Protein AF-A0A5N7ZDT2-F1 (afdb_monomer_lite)

Radius of gyration: 26.29 Å; chains: 1; bounding box: 53×42×79 Å

pLDDT: mean 81.63, std 13.2, range [39.03, 96.0]

Foldseek 3Di:
DDDDPDPDPPPPPDDPVVVVVVVVVVVVVCVVVVVPPPPFPAAADEPVVVVVCVVVVQWPDWDDDPQKIFTFGDPVNCVDPVNVVGDQADPVRHGDPGRNHMYD

Secondary structure (DSSP, 8-state):
---------------HHHHHHHHHHHHHHHHHHHTTT--S--EE--HHHHHHHHHTT-EEEEEEETTEEEEEE-TTGGGSGGGTTS-SB-TTSSB--S-SEEE-

Sequence (104 aa):
MSKDKKPNPSKIRISPWVIYGAVLLILIAIQLVSSGTNFQEVKPTSLSRFYQYLDSGQVEKVVFNKSTAQVYLNKEALNSKTHEKIEKKNLLGKDNTGPHYTLD

Structure (mmCIF, N/CA/C/O backbone):
data_AF-A0A5N7ZDT2-F1
#
_entry.id   AF-A0A5N7ZDT2-F1
#
loop_
_atom_site.group_PDB
_atom_site.id
_atom_site.type_symbol
_atom_site.label_atom_id
_atom_site.label_alt_id
_atom_site.label_comp_id
_atom_site.label_asym_id
_atom_site.label_entity_id
_atom_site.label_seq_id
_atom_site.pdbx_PDB_ins_code
_atom_site.Cartn_x
_atom_site.Cartn_y
_atom_site.Cartn_z
_atom_site.occupancy
_atom_site.B_iso_or_equiv
_atom_site.auth_seq_id
_atom_site.auth_comp_id
_atom_site.auth_asym_id
_atom_site.auth_atom_id
_atom_site.pdbx_PDB_model_num
ATOM 1 N N . MET A 1 1 ? 36.716 28.464 -63.494 1.00 39.03 1 MET A N 1
ATOM 2 C CA . MET A 1 1 ? 36.751 26.996 -63.323 1.00 39.03 1 MET A CA 1
ATOM 3 C C . MET A 1 1 ? 36.167 26.642 -61.969 1.00 39.03 1 MET A C 1
ATOM 5 O O . MET A 1 1 ? 36.518 27.269 -60.981 1.00 39.03 1 MET A O 1
ATOM 9 N N . SER A 1 2 ? 35.237 25.694 -61.975 1.00 57.50 2 SER A N 1
ATOM 10 C CA . SER A 1 2 ? 34.358 25.295 -60.875 1.00 57.50 2 SER A CA 1
ATOM 11 C C . SER A 1 2 ? 35.060 24.448 -59.813 1.00 57.50 2 SER A C 1
ATOM 13 O O . SER A 1 2 ? 35.894 23.613 -60.166 1.00 57.50 2 SER A O 1
ATOM 15 N N . LYS A 1 3 ? 34.635 24.584 -58.547 1.00 49.44 3 LYS A N 1
ATOM 16 C CA . LYS A 1 3 ? 34.459 23.474 -57.585 1.00 49.44 3 LYS A CA 1
ATOM 17 C C . LYS A 1 3 ? 33.824 23.982 -56.281 1.00 49.44 3 LYS A C 1
ATOM 19 O O . LYS A 1 3 ? 34.483 24.108 -55.254 1.00 49.44 3 LYS A O 1
ATOM 24 N N . ASP A 1 4 ? 32.515 24.213 -56.329 1.00 59.34 4 ASP A N 1
ATOM 25 C CA . ASP A 1 4 ? 31.656 24.234 -55.144 1.00 59.34 4 ASP A CA 1
ATOM 26 C C . ASP A 1 4 ? 31.672 22.850 -54.481 1.00 59.34 4 ASP A C 1
ATOM 28 O O . ASP A 1 4 ? 31.031 21.902 -54.943 1.00 59.34 4 ASP A O 1
ATOM 32 N N . LYS A 1 5 ? 32.428 22.700 -53.392 1.00 56.97 5 LYS A N 1
ATOM 33 C CA . LYS A 1 5 ? 32.313 21.533 -52.511 1.00 56.97 5 LYS A CA 1
ATOM 34 C C . LYS A 1 5 ? 31.128 21.756 -51.574 1.00 56.97 5 LYS A C 1
ATOM 36 O O . LYS A 1 5 ? 31.288 22.312 -50.492 1.00 56.97 5 LYS A O 1
ATOM 41 N N . LYS A 1 6 ? 29.936 21.304 -51.974 1.00 61.00 6 LYS A N 1
ATOM 42 C CA . LYS A 1 6 ? 28.821 21.132 -51.029 1.00 61.00 6 LYS A CA 1
ATOM 43 C C . LYS A 1 6 ? 29.259 20.166 -49.915 1.00 61.00 6 LYS A C 1
ATOM 45 O O . LYS A 1 6 ? 29.773 19.092 -50.243 1.00 61.00 6 LYS A O 1
ATOM 50 N N . PRO A 1 7 ? 29.070 20.498 -48.625 1.00 58.81 7 PRO A N 1
ATOM 51 C CA . PRO A 1 7 ? 29.325 19.553 -47.550 1.00 58.81 7 PRO A CA 1
ATOM 52 C C . PRO A 1 7 ? 28.322 18.402 -47.677 1.00 58.81 7 PRO A C 1
ATOM 54 O O . PRO A 1 7 ? 27.112 18.589 -47.584 1.00 58.81 7 PRO A O 1
ATOM 57 N N . ASN A 1 8 ? 28.838 17.210 -47.963 1.00 63.31 8 ASN A N 1
ATOM 58 C CA . ASN A 1 8 ? 28.072 15.971 -47.951 1.00 63.31 8 ASN A CA 1
ATOM 59 C C . ASN A 1 8 ? 27.536 15.756 -46.521 1.00 63.31 8 ASN A C 1
ATOM 61 O O . ASN A 1 8 ? 28.357 15.787 -45.598 1.00 63.31 8 ASN A O 1
ATOM 65 N N . PRO A 1 9 ? 26.221 15.562 -46.293 1.00 62.47 9 PRO A N 1
ATOM 66 C CA . PRO A 1 9 ? 25.720 15.282 -44.953 1.00 62.47 9 PRO A CA 1
ATOM 67 C C . PRO A 1 9 ? 26.414 14.024 -44.430 1.00 62.47 9 PRO A C 1
ATOM 69 O O . PRO A 1 9 ? 26.405 12.970 -45.072 1.00 62.47 9 PRO A O 1
ATOM 72 N N . SER A 1 10 ? 27.090 14.158 -43.291 1.00 64.25 10 SER A N 1
ATOM 73 C CA . SER A 1 10 ? 27.839 13.081 -42.660 1.00 64.25 10 SER A CA 1
ATOM 74 C C . SER A 1 10 ? 26.899 11.906 -42.409 1.00 64.25 10 SER A C 1
ATOM 76 O O . SER A 1 10 ? 26.002 11.954 -41.572 1.00 64.25 10 SER A O 1
ATOM 78 N N . LYS A 1 11 ? 27.085 10.828 -43.176 1.00 66.62 11 LYS A N 1
ATOM 79 C CA . LYS A 1 11 ? 26.351 9.580 -42.987 1.00 66.62 11 LYS A CA 1
ATOM 80 C C . LYS A 1 11 ? 26.682 9.064 -41.589 1.00 66.62 11 LYS A C 1
ATOM 82 O O . LYS A 1 11 ? 27.786 8.569 -41.368 1.00 66.62 11 LYS A O 1
ATOM 87 N N . ILE A 1 12 ? 25.759 9.224 -40.645 1.00 71.88 12 ILE A N 1
ATOM 88 C CA . ILE A 1 12 ? 25.946 8.775 -39.265 1.00 71.88 12 ILE A CA 1
ATOM 89 C C . ILE A 1 12 ? 26.106 7.253 -39.304 1.00 71.88 12 ILE A C 1
ATOM 91 O O . ILE A 1 12 ? 25.184 6.519 -39.660 1.00 71.88 12 ILE A O 1
ATOM 95 N N . ARG A 1 13 ? 27.314 6.771 -39.003 1.00 72.00 13 ARG A N 1
ATOM 96 C CA . ARG A 1 13 ? 27.633 5.340 -38.959 1.00 72.00 13 ARG A CA 1
ATOM 97 C C . ARG A 1 13 ? 27.284 4.829 -37.567 1.00 72.00 13 ARG A C 1
ATOM 99 O O . ARG A 1 13 ? 28.124 4.836 -36.674 1.00 72.00 13 ARG A O 1
ATOM 106 N N . ILE A 1 14 ? 26.030 4.438 -37.373 1.00 75.44 14 ILE A N 1
ATOM 107 C CA . ILE A 1 14 ? 25.583 3.847 -36.112 1.00 75.44 14 ILE A CA 1
ATOM 108 C C . ILE A 1 14 ? 26.051 2.386 -36.093 1.00 75.44 14 ILE A C 1
ATOM 110 O O . ILE A 1 14 ? 25.734 1.616 -36.998 1.00 75.44 14 ILE A O 1
ATOM 114 N N . SER A 1 15 ? 26.853 2.018 -35.093 1.00 81.44 15 SER A N 1
ATOM 115 C CA . SER A 1 15 ? 27.292 0.633 -34.896 1.00 81.44 15 SER A CA 1
ATOM 116 C C . SER A 1 15 ? 26.087 -0.263 -34.576 1.00 81.44 15 SER A C 1
ATOM 118 O O . SER A 1 15 ? 25.239 0.160 -33.785 1.00 81.44 15 SER A O 1
ATOM 120 N N . PRO A 1 16 ? 26.020 -1.510 -35.090 1.00 83.88 16 PRO A N 1
ATOM 121 C CA . PRO A 1 16 ? 24.988 -2.475 -34.704 1.00 83.88 16 PRO A CA 1
ATOM 122 C C . PRO A 1 16 ? 24.855 -2.647 -33.182 1.00 83.88 16 PRO A C 1
ATOM 124 O O . PRO A 1 16 ? 23.755 -2.875 -32.692 1.00 83.88 16 PRO A O 1
ATOM 127 N N . TRP A 1 17 ? 25.941 -2.441 -32.425 1.00 90.75 17 TRP A N 1
ATOM 128 C CA . TRP A 1 17 ? 25.976 -2.471 -30.954 1.00 90.75 17 TRP A CA 1
ATOM 129 C C . TRP A 1 17 ? 25.029 -1.468 -30.276 1.00 90.75 17 TRP A C 1
ATOM 131 O O . TRP A 1 17 ? 24.493 -1.755 -29.207 1.00 90.75 17 TRP A O 1
ATOM 141 N N . VAL A 1 18 ? 24.758 -0.321 -30.908 1.00 90.75 18 VAL A N 1
ATOM 142 C CA . VAL A 1 18 ? 23.846 0.704 -30.369 1.00 90.75 18 VAL A CA 1
ATOM 143 C C . VAL A 1 18 ? 22.407 0.195 -30.321 1.00 90.75 18 VAL A C 1
ATOM 145 O O . VAL A 1 18 ? 21.674 0.521 -29.393 1.00 90.75 18 VAL A O 1
ATOM 148 N N . ILE A 1 19 ? 22.011 -0.647 -31.280 1.00 91.00 19 ILE A N 1
ATOM 149 C CA . ILE A 1 19 ? 20.665 -1.229 -31.323 1.00 91.00 19 ILE A CA 1
ATOM 150 C C . ILE A 1 19 ? 20.465 -2.158 -30.123 1.00 91.00 19 ILE A C 1
ATOM 152 O O . ILE A 1 19 ? 19.439 -2.070 -29.458 1.00 91.00 19 ILE A O 1
ATOM 156 N N . TYR A 1 20 ? 21.462 -2.978 -29.779 1.00 92.38 20 TYR A N 1
ATOM 157 C CA . TYR A 1 20 ? 21.391 -3.835 -28.591 1.00 92.38 20 TYR A CA 1
ATOM 158 C C . TYR A 1 20 ? 21.294 -3.015 -27.297 1.00 92.38 20 TYR A C 1
ATOM 160 O O . TYR A 1 20 ? 20.496 -3.346 -26.424 1.00 92.38 20 TYR A O 1
ATOM 168 N N . GLY A 1 21 ? 22.042 -1.909 -27.195 1.00 94.94 21 GLY A N 1
ATOM 169 C CA . GLY A 1 21 ? 21.941 -0.983 -26.062 1.00 94.94 21 GLY A CA 1
ATOM 170 C C . GLY A 1 21 ? 20.567 -0.311 -25.961 1.00 94.94 21 GLY A C 1
ATOM 171 O O . GLY A 1 21 ? 20.004 -0.219 -24.872 1.00 94.94 21 GLY A O 1
ATOM 172 N N . ALA A 1 22 ? 19.993 0.099 -27.094 1.00 94.62 22 ALA A N 1
ATOM 173 C CA . ALA A 1 22 ? 18.651 0.671 -27.150 1.00 94.62 22 ALA A CA 1
ATOM 174 C C . ALA A 1 22 ? 17.579 -0.349 -26.737 1.00 94.62 22 ALA A C 1
ATOM 176 O O . ALA A 1 22 ? 16.702 -0.022 -25.942 1.00 94.62 22 ALA A O 1
ATOM 177 N N . VAL A 1 23 ? 17.676 -1.595 -27.212 1.00 95.94 23 VAL A N 1
ATOM 178 C CA . VAL A 1 23 ? 16.764 -2.681 -26.819 1.00 95.94 23 VAL A CA 1
ATOM 179 C C . VAL A 1 23 ? 16.867 -2.959 -25.318 1.00 95.94 23 VAL A C 1
ATOM 181 O O . VAL A 1 23 ? 15.841 -3.047 -24.651 1.00 95.94 23 VAL A O 1
ATOM 184 N N . LEU A 1 24 ? 18.079 -3.024 -24.758 1.00 95.88 24 LEU A N 1
ATOM 185 C CA . LEU A 1 24 ? 18.275 -3.220 -23.320 1.00 95.88 24 LEU A CA 1
ATOM 186 C C . LEU A 1 24 ? 17.670 -2.073 -22.494 1.00 95.88 24 LEU A C 1
ATOM 188 O O . LEU A 1 24 ? 16.982 -2.329 -21.508 1.00 95.88 24 LEU A O 1
ATOM 192 N N . LEU A 1 25 ? 17.871 -0.819 -22.912 1.00 96.00 25 LEU A N 1
ATOM 193 C CA . LEU A 1 25 ? 17.263 0.340 -22.253 1.00 96.00 25 LEU A CA 1
ATOM 194 C C . LEU A 1 25 ? 15.737 0.312 -22.317 1.00 96.00 25 LEU A C 1
ATOM 196 O O . LEU A 1 25 ? 15.094 0.641 -21.326 1.00 96.00 25 LEU A O 1
ATOM 200 N N . ILE A 1 26 ? 15.155 -0.107 -23.442 1.00 95.75 26 ILE A N 1
ATOM 201 C CA . ILE A 1 26 ? 13.703 -0.267 -23.571 1.00 95.75 26 ILE A CA 1
ATOM 202 C C . ILE A 1 26 ? 13.202 -1.341 -22.604 1.00 95.75 26 ILE A C 1
ATOM 204 O O . ILE A 1 26 ? 12.211 -1.113 -21.922 1.00 95.75 26 ILE A O 1
ATOM 208 N N . LEU A 1 27 ? 13.890 -2.478 -22.482 1.00 94.81 27 LEU A N 1
ATOM 209 C CA . LEU A 1 27 ? 13.509 -3.530 -21.535 1.00 94.81 27 LEU A CA 1
ATOM 210 C C . LEU A 1 27 ? 13.603 -3.062 -20.078 1.00 94.81 27 LEU A C 1
ATOM 212 O O . LEU A 1 27 ? 12.715 -3.368 -19.288 1.00 94.81 27 LEU A O 1
ATOM 216 N N . ILE A 1 28 ? 14.628 -2.282 -19.725 1.00 92.56 28 ILE A N 1
ATOM 217 C CA . ILE A 1 28 ? 14.765 -1.680 -18.389 1.00 92.56 28 ILE A CA 1
ATOM 218 C C . ILE A 1 28 ? 13.668 -0.637 -18.148 1.00 92.56 28 ILE A C 1
ATOM 220 O O . ILE A 1 28 ? 13.071 -0.615 -17.076 1.00 92.56 28 ILE A O 1
ATOM 224 N N . ALA A 1 29 ? 13.369 0.205 -19.139 1.00 90.12 29 ALA A N 1
ATOM 225 C CA . ALA A 1 29 ? 12.301 1.195 -19.051 1.00 90.12 29 ALA A CA 1
ATOM 226 C C . ALA A 1 29 ? 10.932 0.524 -18.900 1.00 90.12 29 ALA A C 1
ATOM 228 O O . ALA A 1 29 ? 10.146 0.938 -18.052 1.00 90.12 29 ALA A O 1
ATOM 229 N N . ILE A 1 30 ? 10.672 -0.546 -19.659 1.00 87.50 30 ILE A N 1
ATOM 230 C CA . ILE A 1 30 ? 9.476 -1.369 -19.495 1.00 87.50 30 ILE A CA 1
ATOM 231 C C . ILE A 1 30 ? 9.472 -1.950 -18.090 1.00 87.50 30 ILE A C 1
ATOM 233 O O . ILE A 1 30 ? 8.509 -1.691 -17.400 1.00 87.50 30 ILE A O 1
ATOM 237 N N . GLN A 1 31 ? 10.537 -2.608 -17.620 1.00 82.56 31 GLN A N 1
ATOM 238 C CA . GLN A 1 31 ? 10.612 -3.148 -16.254 1.00 82.56 31 GLN A CA 1
ATOM 239 C C . GLN A 1 31 ? 10.331 -2.091 -15.176 1.00 82.56 31 GLN A C 1
ATOM 241 O O . GLN A 1 31 ? 9.604 -2.373 -14.226 1.00 82.56 31 GLN A O 1
ATOM 246 N N . LEU A 1 32 ? 10.855 -0.871 -15.314 1.00 80.38 32 LEU A N 1
ATOM 247 C CA . LEU A 1 32 ? 10.608 0.232 -14.379 1.00 80.38 32 LEU A CA 1
ATOM 248 C C . LEU A 1 32 ? 9.147 0.701 -14.409 1.00 80.38 32 LEU A C 1
ATOM 250 O O . LEU A 1 32 ? 8.567 0.963 -13.358 1.00 80.38 32 LEU A O 1
ATOM 254 N N . VAL A 1 33 ? 8.537 0.779 -15.594 1.00 78.44 33 VAL A N 1
ATOM 255 C CA . VAL A 1 33 ? 7.138 1.204 -15.768 1.00 78.44 33 VAL A CA 1
ATOM 256 C C . VAL A 1 33 ? 6.151 0.077 -15.417 1.00 78.44 33 VAL A C 1
ATOM 258 O O . VAL A 1 33 ? 5.116 0.330 -14.805 1.00 78.44 33 VAL A O 1
ATOM 261 N N . SER A 1 34 ? 6.466 -1.174 -15.755 1.00 67.44 34 SER A N 1
ATOM 262 C CA . SER A 1 34 ? 5.635 -2.369 -15.563 1.00 67.44 34 SER A CA 1
ATOM 263 C C . SER A 1 34 ? 5.725 -2.947 -14.155 1.00 67.44 34 SER A C 1
ATOM 265 O O . SER A 1 34 ? 4.798 -3.628 -13.731 1.00 67.44 34 SER A O 1
ATOM 267 N N . SER A 1 35 ? 6.769 -2.618 -13.386 1.00 61.88 35 SER A N 1
ATOM 268 C CA . SER A 1 35 ? 6.779 -2.835 -11.928 1.00 61.88 35 SER A CA 1
ATOM 269 C C . SER A 1 35 ? 5.742 -1.964 -11.196 1.00 61.88 35 SER A C 1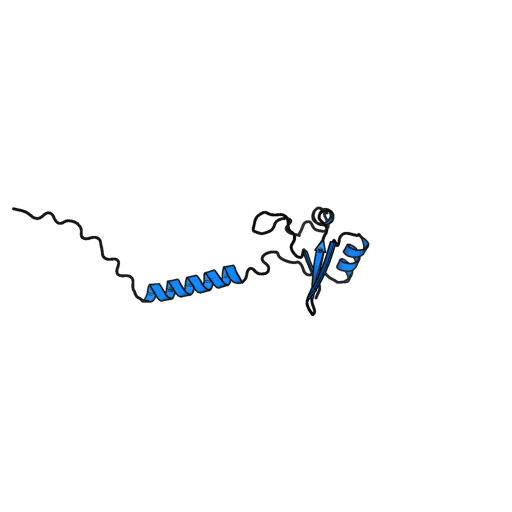
ATOM 271 O O . SER A 1 35 ? 5.567 -2.080 -9.986 1.00 61.88 35 SER A O 1
ATOM 273 N N . GLY A 1 36 ? 5.025 -1.098 -11.920 1.00 53.47 36 GLY A N 1
ATOM 274 C CA . GLY A 1 36 ? 4.050 -0.150 -11.401 1.00 53.47 36 GLY A CA 1
ATOM 275 C C . GLY A 1 36 ? 2.710 -0.699 -10.936 1.00 53.47 36 GLY A C 1
ATOM 276 O O . GLY A 1 36 ? 1.728 0.040 -10.967 1.00 53.47 36 GLY A O 1
ATOM 277 N N . THR A 1 37 ? 2.630 -1.937 -10.451 1.00 50.25 37 THR A N 1
ATOM 278 C CA . THR A 1 37 ? 1.382 -2.413 -9.839 1.00 50.25 37 THR A CA 1
ATOM 279 C C . THR A 1 37 ? 1.134 -1.879 -8.429 1.00 50.25 37 THR A C 1
ATOM 281 O O . THR A 1 37 ? 0.013 -2.029 -7.976 1.00 50.25 37 THR A O 1
ATOM 284 N N . ASN A 1 38 ? 2.080 -1.206 -7.750 1.00 52.75 38 ASN A N 1
ATOM 285 C CA . ASN A 1 38 ? 1.845 -0.630 -6.408 1.00 52.75 38 ASN A CA 1
ATOM 286 C C . ASN A 1 38 ? 2.672 0.643 -6.117 1.00 52.75 38 ASN A C 1
ATOM 288 O O . ASN A 1 38 ? 3.280 0.765 -5.059 1.00 52.75 38 ASN A O 1
ATOM 292 N N . PHE A 1 39 ? 2.731 1.618 -7.031 1.00 51.03 39 PHE A N 1
ATOM 293 C CA . PHE A 1 39 ? 3.346 2.918 -6.694 1.00 51.03 39 PHE A CA 1
ATOM 294 C C . PHE A 1 39 ? 2.533 3.734 -5.677 1.00 51.03 39 PHE A C 1
ATOM 296 O O . PHE A 1 39 ? 2.999 4.762 -5.192 1.00 51.03 39 PHE A O 1
ATOM 303 N N . GLN A 1 40 ? 1.328 3.283 -5.334 1.00 54.44 40 GLN A N 1
ATOM 304 C CA . GLN A 1 40 ? 0.790 3.579 -4.020 1.00 54.44 40 GLN A CA 1
ATOM 305 C C . GLN A 1 40 ? 1.386 2.602 -3.038 1.00 54.44 40 GLN A C 1
ATOM 307 O O . GLN A 1 40 ? 1.131 1.406 -3.120 1.00 54.44 40 GLN A O 1
ATOM 312 N N . GLU A 1 41 ? 2.183 3.139 -2.127 1.00 59.25 41 GLU A N 1
ATOM 313 C CA . GLU A 1 41 ? 2.696 2.429 -0.971 1.00 59.25 41 GLU A CA 1
ATOM 314 C C . GLU A 1 41 ? 1.497 1.995 -0.107 1.00 59.25 41 GLU A C 1
ATOM 316 O O . GLU A 1 41 ? 1.077 2.700 0.811 1.00 59.25 41 GLU A O 1
ATOM 321 N N . VAL A 1 42 ? 0.869 0.869 -0.465 1.00 70.31 42 VAL A N 1
ATOM 322 C CA . VAL A 1 42 ? -0.226 0.280 0.305 1.00 70.31 42 VAL A CA 1
ATOM 323 C C . VAL A 1 42 ? 0.386 -0.188 1.610 1.00 70.31 42 VAL A C 1
ATOM 325 O O . VAL A 1 42 ? 1.252 -1.066 1.627 1.00 70.31 42 VAL A O 1
ATOM 328 N N . LYS A 1 43 ? -0.001 0.452 2.712 1.00 77.44 43 LYS A N 1
ATOM 329 C CA . LYS A 1 43 ? 0.690 0.226 3.978 1.00 77.44 43 LYS A CA 1
ATOM 330 C C . LYS A 1 43 ? 0.226 -1.095 4.580 1.00 77.44 43 LYS A C 1
ATOM 332 O O . LYS A 1 43 ? -0.980 -1.315 4.679 1.00 77.44 43 LYS A O 1
ATOM 337 N N . PRO A 1 44 ? 1.133 -1.973 5.027 1.00 84.19 44 PRO A N 1
ATOM 338 C CA . PRO A 1 44 ? 0.715 -3.098 5.840 1.00 84.19 44 PRO A CA 1
ATOM 339 C C . PRO A 1 44 ? 0.127 -2.560 7.149 1.00 84.19 44 PRO A C 1
ATOM 341 O O . PRO A 1 44 ? 0.669 -1.635 7.762 1.00 84.19 44 PRO A O 1
ATOM 344 N N . THR A 1 45 ? -1.002 -3.115 7.572 1.00 87.31 45 THR A N 1
ATOM 345 C CA . THR A 1 45 ? -1.603 -2.840 8.879 1.00 87.31 45 THR A CA 1
ATOM 346 C C . THR A 1 45 ? -1.686 -4.125 9.691 1.00 87.31 45 THR A C 1
ATOM 348 O O . THR A 1 45 ? -1.603 -5.222 9.148 1.00 87.31 45 THR A O 1
ATOM 351 N N . SER A 1 46 ? -1.822 -4.004 11.011 1.00 90.06 46 SER A N 1
ATOM 352 C CA . SER A 1 46 ? -2.048 -5.163 11.873 1.00 90.06 46 SER A CA 1
ATOM 353 C C . SER A 1 46 ? -3.538 -5.423 12.046 1.00 90.06 46 SER A C 1
ATOM 355 O O . SER A 1 46 ? -4.357 -4.501 11.984 1.00 90.06 46 SER A O 1
ATOM 357 N N . LEU A 1 47 ? -3.889 -6.671 12.355 1.00 89.69 47 LEU A N 1
ATOM 358 C CA . LEU A 1 47 ? -5.274 -7.064 12.596 1.00 89.69 47 LEU A CA 1
ATOM 359 C C . LEU A 1 47 ? -5.932 -6.219 13.706 1.00 89.69 47 LEU A C 1
ATOM 361 O O . LEU A 1 47 ? -7.064 -5.769 13.558 1.00 89.69 47 LEU A O 1
ATOM 365 N N . SER A 1 48 ? -5.202 -5.908 14.784 1.00 91.38 48 SER A N 1
ATOM 366 C CA . SER A 1 48 ? -5.705 -5.056 15.872 1.00 91.38 48 SER A CA 1
ATOM 367 C C . SER A 1 48 ? -6.007 -3.624 15.422 1.00 91.38 48 SER A C 1
ATOM 369 O O . SER A 1 48 ? -7.006 -3.045 15.841 1.00 91.38 48 SER A O 1
ATOM 371 N N . ARG A 1 49 ? -5.154 -3.035 14.573 1.00 90.44 49 ARG A N 1
ATOM 372 C CA . ARG A 1 49 ? -5.381 -1.687 14.026 1.00 90.44 49 ARG A CA 1
ATOM 373 C C . ARG A 1 49 ? -6.534 -1.684 13.038 1.00 90.44 49 ARG A C 1
ATOM 375 O O . ARG A 1 49 ? -7.346 -0.770 13.070 1.00 90.44 49 ARG A O 1
ATOM 382 N N . PHE A 1 50 ? -6.633 -2.723 12.217 1.00 92.88 50 PHE A N 1
ATOM 383 C CA . PHE A 1 50 ? -7.769 -2.901 11.328 1.00 92.88 50 PHE A CA 1
ATOM 384 C C . PHE A 1 50 ? -9.093 -2.934 12.095 1.00 92.88 50 PHE A C 1
ATOM 386 O O . PHE A 1 50 ? -9.984 -2.166 11.749 1.00 92.88 50 PHE A O 1
ATOM 393 N N . TYR A 1 51 ? -9.200 -3.726 13.167 1.00 92.88 51 TYR A N 1
ATOM 394 C CA . TYR A 1 51 ? -10.411 -3.735 13.993 1.00 92.88 51 TYR A CA 1
ATOM 395 C C . TYR A 1 51 ? -10.695 -2.367 14.622 1.00 92.88 51 TYR A C 1
ATOM 397 O O . TYR A 1 51 ? -11.830 -1.916 14.568 1.00 92.88 51 TYR A O 1
ATOM 405 N N . GLN A 1 52 ? -9.679 -1.632 15.091 1.00 93.62 52 GLN A N 1
ATOM 406 C CA . GLN A 1 52 ? -9.883 -0.250 15.557 1.00 93.62 52 GLN A CA 1
ATOM 407 C C . GLN A 1 52 ? -10.466 0.664 14.466 1.00 93.62 52 GLN A C 1
ATOM 409 O O . GLN A 1 52 ? -11.345 1.481 14.743 1.00 93.62 52 GLN A O 1
ATOM 414 N N . TYR A 1 53 ? -9.982 0.557 13.227 1.00 92.44 53 TYR A N 1
ATOM 415 C CA . TYR A 1 53 ? -10.495 1.342 12.098 1.00 92.44 53 TYR A CA 1
ATOM 416 C C . TYR A 1 53 ? -11.907 0.905 11.693 1.00 92.44 53 TYR A C 1
ATOM 418 O O . TYR A 1 53 ? -12.724 1.742 11.314 1.00 92.44 53 TYR A O 1
ATOM 426 N N . LEU A 1 54 ? -12.205 -0.389 11.806 1.00 92.75 54 LEU A N 1
ATOM 427 C CA . LEU A 1 54 ? -13.523 -0.952 11.537 1.00 92.75 54 LEU A CA 1
ATOM 428 C C . LEU A 1 54 ? -14.550 -0.483 12.578 1.00 92.75 54 LEU A C 1
ATOM 430 O O . LEU A 1 54 ? -15.588 0.056 12.204 1.00 92.75 54 LEU A O 1
ATOM 434 N N . ASP A 1 55 ? -14.222 -0.595 13.866 1.00 93.88 55 ASP A N 1
ATOM 435 C CA . ASP A 1 55 ? -15.085 -0.205 14.991 1.00 93.88 55 ASP A CA 1
ATOM 436 C C . ASP A 1 55 ? -15.367 1.302 15.016 1.00 93.88 55 ASP A C 1
ATOM 438 O O . ASP A 1 55 ? -16.430 1.747 15.442 1.00 93.88 55 ASP A O 1
ATOM 442 N N . SER A 1 56 ? -14.419 2.103 14.529 1.00 92.38 56 SER A N 1
ATOM 443 C CA . SER A 1 56 ? -14.577 3.555 14.391 1.00 92.38 56 SER A CA 1
ATOM 444 C C . SER A 1 56 ? -15.270 3.984 13.093 1.00 92.38 56 SER A C 1
ATOM 446 O O . SER A 1 56 ? -15.379 5.181 12.836 1.00 92.38 56 SER A O 1
ATOM 448 N N . GLY A 1 57 ? -15.732 3.038 12.266 1.00 92.94 57 GLY A N 1
ATOM 449 C CA . GLY A 1 57 ? -16.458 3.324 11.026 1.00 92.94 57 GLY A CA 1
ATOM 450 C C . GLY A 1 57 ? -15.602 3.947 9.918 1.00 92.94 57 GLY A C 1
ATOM 451 O O . GLY A 1 57 ? -16.141 4.557 8.999 1.00 92.94 57 GLY A O 1
ATOM 452 N N . GLN A 1 58 ? -14.273 3.821 9.992 1.00 92.69 58 GLN A N 1
ATOM 453 C CA . GLN A 1 58 ? -13.328 4.417 9.035 1.00 92.69 58 GLN A CA 1
ATOM 454 C C . GLN A 1 58 ? -13.117 3.555 7.778 1.00 92.69 58 GLN A C 1
ATOM 456 O O . GLN A 1 58 ? -12.604 4.039 6.767 1.00 92.69 58 GLN A O 1
ATOM 461 N N . VAL A 1 59 ? -13.514 2.281 7.825 1.00 93.06 59 VAL A N 1
ATOM 462 C CA . VAL A 1 59 ? -13.393 1.322 6.718 1.00 93.06 59 VAL A CA 1
ATOM 463 C C . VAL A 1 59 ? -14.625 1.401 5.816 1.00 93.06 59 VAL A C 1
ATOM 465 O O . VAL A 1 59 ? -15.748 1.230 6.275 1.00 93.06 59 VAL A O 1
ATOM 468 N N . GLU A 1 60 ? -14.412 1.626 4.519 1.00 93.00 60 GLU A N 1
ATOM 469 C CA . GLU A 1 60 ? -15.475 1.652 3.506 1.00 93.00 60 GLU A CA 1
ATOM 470 C C . GLU A 1 60 ? -15.746 0.258 2.933 1.00 93.00 60 GLU A C 1
ATOM 472 O O . GLU A 1 60 ? -16.894 -0.156 2.795 1.00 93.00 60 GLU A O 1
ATOM 477 N N . LYS A 1 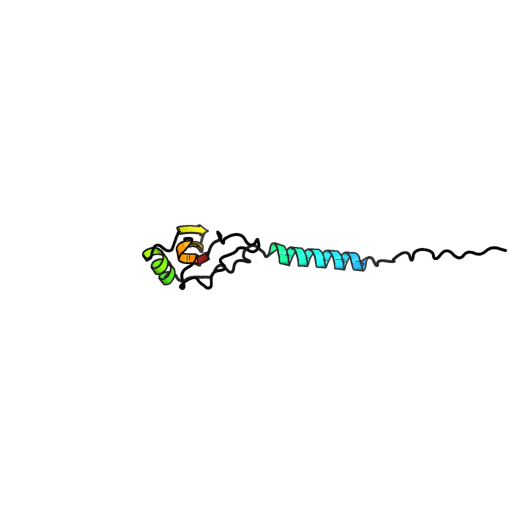61 ? -14.686 -0.483 2.591 1.00 92.12 61 LYS A N 1
ATOM 478 C CA . LYS A 1 61 ? -14.796 -1.851 2.068 1.00 92.12 61 LYS A CA 1
ATOM 479 C C . LYS A 1 61 ? -13.512 -2.639 2.287 1.00 92.12 61 LYS A C 1
ATOM 481 O O . LYS A 1 61 ? -12.427 -2.072 2.420 1.00 92.12 61 LYS A O 1
ATOM 486 N N . VAL A 1 62 ? -13.643 -3.960 2.248 1.00 92.19 62 VAL A N 1
ATOM 487 C CA . VAL A 1 62 ? -12.523 -4.901 2.321 1.00 92.19 62 VAL A CA 1
ATOM 488 C C . VAL A 1 62 ? -12.618 -5.873 1.153 1.00 92.19 62 VAL A C 1
ATOM 490 O O . VAL A 1 62 ? -13.685 -6.423 0.886 1.00 92.19 62 VAL A O 1
ATOM 493 N N . VAL A 1 63 ? -11.510 -6.069 0.443 1.00 91.38 63 VAL A N 1
ATOM 494 C CA . VAL A 1 63 ? -11.403 -7.011 -0.676 1.00 91.38 63 VAL A CA 1
ATOM 495 C C . VAL A 1 63 ? -10.409 -8.098 -0.297 1.00 91.38 63 VAL A C 1
ATOM 497 O O . VAL A 1 63 ? -9.231 -7.822 -0.093 1.00 91.38 63 VAL A O 1
ATOM 500 N N . PHE A 1 64 ? -10.878 -9.338 -0.212 1.00 89.81 64 PHE A N 1
ATOM 501 C CA . PHE A 1 64 ? -10.033 -10.488 0.096 1.00 89.81 64 PHE A CA 1
ATOM 502 C C . PHE A 1 64 ? -9.426 -11.070 -1.182 1.00 89.81 64 PHE A C 1
ATOM 504 O O . PHE A 1 64 ? -10.132 -11.325 -2.159 1.00 89.81 64 PHE A O 1
ATOM 511 N N . ASN A 1 65 ? -8.118 -11.308 -1.168 1.00 86.31 65 ASN A N 1
ATOM 512 C CA . ASN A 1 65 ? -7.376 -11.965 -2.231 1.00 86.31 65 ASN A CA 1
ATOM 513 C C . ASN A 1 65 ? -6.499 -13.077 -1.646 1.00 86.31 65 ASN A C 1
ATOM 515 O O . ASN A 1 65 ? -5.382 -12.843 -1.191 1.00 86.31 65 ASN A O 1
ATOM 519 N N . LYS A 1 66 ? -7.006 -14.313 -1.701 1.00 87.75 66 LYS A N 1
ATOM 520 C CA . LYS A 1 66 ? -6.331 -15.509 -1.174 1.00 87.75 66 LYS A CA 1
ATOM 521 C C . LYS A 1 66 ? -5.953 -15.333 0.303 1.00 87.75 66 LYS A C 1
ATOM 523 O O . LYS A 1 66 ? -6.828 -15.451 1.151 1.00 87.75 66 LYS A O 1
ATOM 528 N N . SER A 1 67 ? -4.678 -15.079 0.590 1.00 86.00 67 SER A N 1
ATOM 529 C CA . SER A 1 67 ? -4.142 -14.889 1.938 1.00 86.00 67 SER A CA 1
ATOM 530 C C . SER A 1 67 ? -4.089 -13.429 2.377 1.00 86.00 67 SER A C 1
ATOM 532 O O . SER A 1 67 ? -3.796 -13.187 3.534 1.00 86.00 67 SER A O 1
ATOM 534 N N . THR A 1 68 ? -4.352 -12.467 1.489 1.00 86.31 68 THR A N 1
ATOM 535 C CA . THR A 1 68 ? -4.233 -11.040 1.805 1.00 86.31 68 THR A CA 1
ATOM 536 C C . THR A 1 68 ? -5.591 -10.351 1.752 1.00 86.31 68 THR A C 1
ATOM 538 O O . THR A 1 68 ? -6.465 -10.717 0.962 1.00 86.31 68 THR A O 1
ATOM 541 N N . ALA A 1 69 ? -5.802 -9.344 2.592 1.00 90.50 69 ALA A N 1
ATOM 542 C CA . ALA A 1 69 ? -6.986 -8.498 2.561 1.00 90.50 69 ALA A CA 1
ATOM 543 C C . ALA A 1 69 ? -6.595 -7.044 2.299 1.00 90.50 69 ALA A C 1
ATOM 545 O O . ALA A 1 69 ? -5.725 -6.472 2.949 1.00 90.50 69 ALA A O 1
ATOM 546 N N . GLN A 1 70 ? -7.261 -6.439 1.327 1.00 91.50 70 GLN A N 1
ATOM 547 C CA . GLN A 1 70 ? -7.083 -5.050 0.938 1.00 91.50 70 GLN A CA 1
ATOM 548 C C . GLN A 1 70 ? -8.176 -4.211 1.588 1.00 91.50 70 GLN A C 1
ATOM 550 O O . GLN A 1 70 ? -9.365 -4.441 1.360 1.00 91.50 70 GLN A O 1
ATOM 555 N N . VAL A 1 71 ? -7.778 -3.234 2.392 1.00 92.31 71 VAL A N 1
ATOM 556 C CA . VAL A 1 71 ? -8.686 -2.374 3.149 1.00 92.31 71 VAL A CA 1
ATOM 557 C C . VAL A 1 71 ? -8.750 -1.009 2.485 1.00 92.31 71 VAL A C 1
ATOM 559 O O . VAL A 1 71 ? -7.731 -0.352 2.253 1.00 92.31 71 VAL A O 1
ATOM 562 N N . TYR A 1 72 ? -9.971 -0.567 2.218 1.00 92.38 72 TYR A N 1
ATOM 563 C CA . TYR A 1 72 ? -10.276 0.745 1.676 1.00 92.38 72 TYR A CA 1
ATOM 564 C C . TYR A 1 72 ? -10.921 1.568 2.782 1.00 92.38 72 TYR A C 1
ATOM 566 O O . TYR A 1 72 ? -11.854 1.118 3.449 1.00 92.38 72 TYR A O 1
ATOM 574 N N . LEU A 1 73 ? -10.408 2.773 2.978 1.00 91.12 73 LEU A N 1
ATOM 575 C CA . LEU A 1 73 ? -10.940 3.727 3.949 1.00 91.12 73 LEU A CA 1
ATOM 576 C C . LEU A 1 73 ? -11.928 4.651 3.261 1.00 91.12 73 LEU A C 1
ATOM 578 O O . LEU A 1 73 ? -11.762 4.957 2.080 1.00 91.12 73 LEU A O 1
ATOM 582 N N . ASN A 1 74 ? -12.886 5.148 4.031 1.00 91.88 74 ASN A N 1
ATOM 583 C CA . ASN A 1 74 ? -13.796 6.171 3.551 1.00 91.88 74 ASN A CA 1
ATOM 584 C C . ASN A 1 74 ? -13.063 7.516 3.332 1.00 91.88 74 ASN A C 1
ATOM 586 O O . ASN A 1 74 ? -11.947 7.762 3.810 1.00 91.88 74 ASN A O 1
ATOM 590 N N . LYS A 1 75 ? -13.715 8.422 2.600 1.00 87.88 75 LYS A N 1
ATOM 591 C CA . LYS A 1 75 ? -13.154 9.743 2.264 1.00 87.88 75 LYS A CA 1
ATOM 592 C C . LYS A 1 75 ? -12.903 10.627 3.490 1.00 87.88 75 LYS A C 1
ATOM 594 O O . LYS A 1 75 ? -12.023 11.485 3.463 1.00 87.88 75 LYS A O 1
ATOM 599 N N . GLU A 1 76 ? -13.674 10.439 4.555 1.00 87.88 76 GLU A N 1
ATOM 600 C CA . GLU A 1 76 ? -13.555 11.215 5.793 1.00 8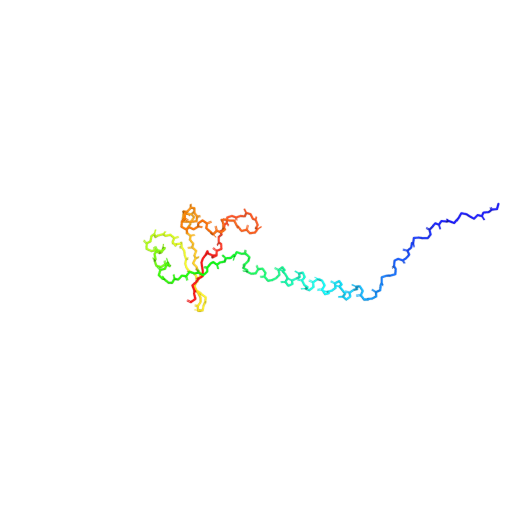7.88 76 GLU A CA 1
ATOM 601 C C . GLU A 1 76 ? -12.312 10.794 6.592 1.00 87.88 76 GLU A C 1
ATOM 603 O O . GLU A 1 76 ? -11.510 11.634 6.998 1.00 87.88 76 GLU A O 1
ATOM 608 N N . ALA A 1 77 ? -12.082 9.489 6.716 1.00 88.38 77 ALA A N 1
ATOM 609 C CA . ALA A 1 77 ? -10.937 8.879 7.375 1.00 88.38 77 ALA A CA 1
ATOM 610 C C . ALA A 1 77 ? -9.633 9.204 6.647 1.00 88.38 77 ALA A C 1
ATOM 612 O O . ALA A 1 77 ? -8.646 9.529 7.306 1.00 88.38 77 ALA A O 1
ATOM 613 N N . LEU A 1 78 ? -9.629 9.234 5.310 1.00 86.69 78 LEU A N 1
ATOM 614 C CA . LEU A 1 78 ? -8.482 9.718 4.527 1.00 86.69 78 LEU A CA 1
ATOM 615 C C . LEU A 1 78 ? -8.071 11.159 4.873 1.00 86.69 78 LEU A C 1
ATOM 617 O O . LEU A 1 78 ? -6.916 11.542 4.687 1.00 86.69 78 LEU A O 1
ATOM 621 N N . ASN A 1 79 ? -9.002 11.972 5.371 1.00 86.75 79 ASN A N 1
ATOM 622 C CA . ASN A 1 79 ? -8.727 13.337 5.810 1.00 86.75 79 ASN A CA 1
ATOM 623 C C . ASN A 1 79 ? -8.406 13.456 7.304 1.00 86.75 79 ASN A C 1
ATOM 625 O O . ASN A 1 79 ? -8.036 14.541 7.753 1.00 86.75 79 ASN A O 1
ATOM 629 N N . SER A 1 80 ? -8.503 12.362 8.057 1.00 88.44 80 SER A N 1
ATOM 630 C CA . SER A 1 80 ? -8.191 12.325 9.483 1.00 88.44 80 SER A CA 1
ATOM 631 C C . SER A 1 80 ? -6.684 12.322 9.750 1.00 88.44 80 SER A C 1
ATOM 633 O O . SER A 1 80 ? -5.883 11.841 8.944 1.00 88.44 80 SER A O 1
ATOM 635 N N . LYS A 1 81 ? -6.304 12.777 10.952 1.00 86.38 81 LYS A N 1
ATOM 636 C CA . LYS A 1 81 ? -4.903 12.767 11.398 1.00 86.38 81 LYS A CA 1
ATOM 637 C C . LYS A 1 81 ? -4.283 11.368 11.439 1.00 86.38 81 LYS A C 1
ATOM 639 O O . LYS A 1 81 ? -3.092 11.191 11.204 1.00 86.38 81 LYS A O 1
ATOM 644 N N . THR A 1 82 ? -5.104 10.356 11.711 1.00 86.38 82 THR A N 1
ATOM 645 C CA . THR A 1 82 ? -4.699 8.947 11.823 1.00 86.38 82 THR A CA 1
ATOM 646 C C . THR A 1 82 ? -4.110 8.407 10.519 1.00 86.38 82 THR A C 1
ATOM 648 O O . THR A 1 82 ? -3.224 7.550 10.547 1.00 86.38 82 THR A O 1
ATOM 651 N N . HIS A 1 83 ? -4.568 8.938 9.384 1.00 87.56 83 HIS A N 1
ATOM 652 C CA . HIS A 1 83 ? -4.238 8.456 8.046 1.00 87.56 83 HIS A CA 1
ATOM 653 C C . HIS A 1 83 ? -3.477 9.493 7.204 1.00 87.56 83 HIS A C 1
ATOM 655 O O . HIS A 1 83 ? -3.354 9.327 5.997 1.00 87.56 83 HIS A O 1
ATOM 661 N N . GLU A 1 84 ? -2.886 10.520 7.826 1.00 83.38 84 GLU A N 1
ATOM 662 C CA . GLU A 1 84 ? -2.095 11.565 7.142 1.00 83.38 84 GLU A CA 1
ATOM 663 C C . GLU A 1 84 ? -0.945 11.018 6.295 1.00 83.38 84 GLU A C 1
ATOM 665 O O . GLU A 1 84 ? -0.519 11.643 5.330 1.00 83.38 84 GLU A O 1
ATOM 670 N N . LYS A 1 85 ? -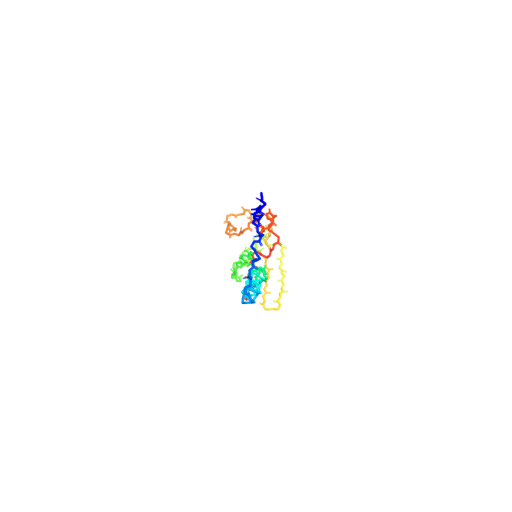0.438 9.839 6.661 1.00 82.06 85 LYS A N 1
ATOM 671 C CA . LYS A 1 85 ? 0.647 9.166 5.947 1.00 82.06 85 LYS A CA 1
ATOM 672 C C . LYS A 1 85 ? 0.173 8.433 4.689 1.00 82.06 85 LYS A C 1
ATOM 674 O O . LYS A 1 85 ? 1.003 7.778 4.063 1.00 82.06 85 LYS A O 1
ATOM 679 N N . ILE A 1 86 ? -1.121 8.439 4.375 1.00 84.00 86 ILE A N 1
ATOM 680 C CA . ILE A 1 86 ? -1.679 7.809 3.178 1.00 84.00 86 ILE A CA 1
ATOM 681 C C . ILE A 1 86 ? -1.763 8.866 2.085 1.00 84.00 86 ILE A C 1
ATOM 683 O O . ILE A 1 86 ? -2.327 9.943 2.282 1.00 84.00 86 ILE A O 1
ATOM 687 N N . GLU A 1 87 ? -1.210 8.545 0.920 1.00 80.88 87 GLU A N 1
ATOM 688 C CA . GLU A 1 87 ? -1.280 9.413 -0.248 1.00 80.88 87 GLU A CA 1
ATOM 689 C C . GLU A 1 87 ? -2.742 9.648 -0.633 1.00 80.88 87 GLU A C 1
ATOM 691 O O . GLU A 1 87 ? -3.468 8.716 -0.972 1.00 80.88 87 GLU A O 1
ATOM 696 N N . LYS A 1 88 ? -3.190 10.905 -0.588 1.00 78.88 88 LYS A N 1
ATOM 697 C CA . LYS A 1 88 ? -4.576 11.270 -0.933 1.00 78.88 88 LYS A CA 1
ATOM 698 C C . LYS A 1 88 ? -4.816 11.309 -2.438 1.00 78.88 88 LYS A C 1
ATOM 700 O O . LYS A 1 88 ? -5.965 11.344 -2.873 1.00 78.88 88 LYS A O 1
ATOM 705 N N . LYS A 1 89 ? -3.742 11.334 -3.229 1.00 78.81 89 LYS A N 1
ATOM 706 C CA . LYS A 1 89 ? -3.788 11.378 -4.688 1.00 78.81 89 LYS A CA 1
ATOM 707 C C . LYS A 1 89 ? -3.051 10.186 -5.287 1.00 78.81 89 LYS A C 1
ATOM 709 O O . LYS A 1 89 ? -2.001 9.776 -4.806 1.00 78.81 89 LYS A O 1
ATOM 714 N N . ASN A 1 90 ? -3.606 9.643 -6.361 1.00 76.06 90 ASN A N 1
ATOM 715 C CA . ASN A 1 90 ? -2.938 8.678 -7.228 1.00 76.06 90 ASN A CA 1
ATOM 716 C C . ASN A 1 90 ? -1.844 9.380 -8.053 1.00 76.06 90 ASN A C 1
ATOM 718 O O . ASN A 1 90 ? -1.864 10.601 -8.214 1.00 76.06 90 ASN A O 1
ATOM 722 N N . LEU A 1 91 ? -0.972 8.601 -8.703 1.00 71.44 91 LEU A N 1
ATOM 723 C CA . LEU A 1 91 ? 0.047 9.104 -9.642 1.00 71.44 91 LEU A CA 1
ATOM 724 C C . LEU A 1 91 ? -0.510 10.003 -10.766 1.00 71.44 91 LEU A C 1
ATOM 726 O O . LEU A 1 91 ? 0.204 10.827 -11.323 1.00 71.44 91 LEU A O 1
ATOM 730 N N . LEU A 1 92 ? -1.798 9.856 -11.090 1.00 74.50 92 LEU A N 1
ATOM 731 C CA . LEU A 1 92 ? -2.517 10.654 -12.090 1.00 74.50 92 LEU A CA 1
ATOM 732 C C . LEU A 1 92 ? -3.125 11.954 -11.522 1.00 74.50 92 LEU A C 1
ATOM 734 O O . LEU A 1 92 ? -3.904 12.613 -12.207 1.00 74.50 92 LEU A O 1
ATOM 738 N N . GLY A 1 93 ? -2.855 12.295 -10.258 1.00 75.75 93 GLY A N 1
ATOM 739 C CA . GLY A 1 93 ? -3.374 13.491 -9.584 1.00 75.75 93 GLY A CA 1
ATOM 740 C C . GLY A 1 93 ? -4.852 13.428 -9.171 1.00 75.75 93 GLY A C 1
ATOM 741 O O . GLY A 1 93 ? -5.375 14.414 -8.655 1.00 75.75 93 GLY A O 1
ATOM 742 N N . LYS A 1 94 ? -5.519 12.287 -9.384 1.00 79.44 94 LYS A N 1
ATOM 743 C CA . LYS A 1 94 ? -6.903 12.017 -8.951 1.00 79.44 94 LYS A CA 1
ATOM 744 C C . LYS A 1 94 ? -6.951 11.531 -7.504 1.00 79.44 94 LYS A C 1
ATOM 746 O O . LYS A 1 94 ? -5.951 11.001 -7.030 1.00 79.44 94 LYS A O 1
ATOM 751 N N . ASP A 1 95 ? -8.108 11.647 -6.856 1.00 80.25 95 ASP A N 1
ATOM 752 C CA . ASP A 1 95 ? -8.339 11.115 -5.507 1.00 80.25 95 ASP A CA 1
ATOM 753 C C . ASP A 1 95 ? -7.946 9.637 -5.406 1.00 80.25 95 ASP A C 1
ATOM 755 O O . ASP A 1 95 ? -8.198 8.844 -6.322 1.00 80.25 95 ASP A O 1
ATOM 759 N N . ASN A 1 96 ? -7.314 9.277 -4.289 1.00 80.50 96 ASN A N 1
ATOM 760 C CA . ASN A 1 96 ? -6.923 7.908 -4.017 1.00 80.50 96 ASN A CA 1
ATOM 761 C C . ASN A 1 96 ? -8.160 7.038 -3.758 1.00 80.50 96 ASN A C 1
ATOM 763 O O . ASN A 1 96 ? -8.862 7.210 -2.767 1.00 80.50 96 ASN A O 1
ATOM 767 N N . THR A 1 97 ? -8.429 6.123 -4.688 1.00 80.88 97 THR A N 1
ATOM 768 C CA . THR A 1 97 ? -9.478 5.094 -4.598 1.00 80.88 97 THR A CA 1
ATOM 769 C C . THR A 1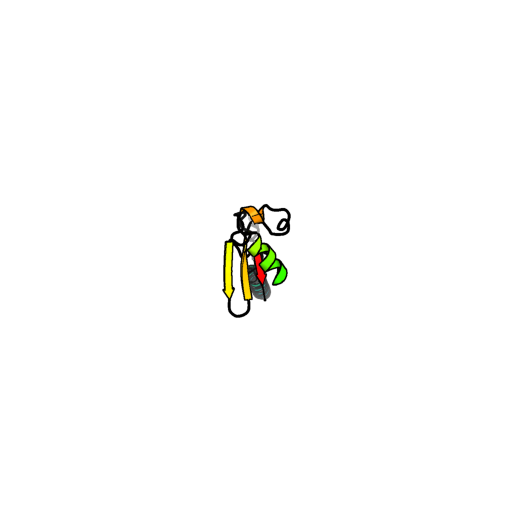 97 ? -8.884 3.687 -4.526 1.00 80.88 97 THR A C 1
ATOM 771 O O . THR A 1 97 ? -9.607 2.698 -4.678 1.00 80.88 97 THR A O 1
ATOM 774 N N . GLY A 1 98 ? -7.557 3.595 -4.414 1.00 82.75 98 GLY A N 1
ATOM 775 C CA . GLY A 1 98 ? -6.816 2.354 -4.288 1.00 82.75 98 GLY A CA 1
ATOM 776 C C . GLY A 1 98 ? -6.958 1.744 -2.893 1.00 82.75 98 GLY A C 1
ATOM 777 O O . GLY A 1 98 ? -7.592 2.321 -2.008 1.00 82.75 98 GLY A O 1
ATOM 778 N N . PRO A 1 99 ? -6.403 0.545 -2.682 1.00 86.94 99 PRO A N 1
ATOM 779 C CA . PRO A 1 99 ? -6.292 -0.008 -1.343 1.00 86.94 99 PRO A CA 1
ATOM 780 C C . PRO A 1 99 ? -5.382 0.890 -0.495 1.00 86.94 99 PRO A C 1
ATOM 782 O O . PRO A 1 99 ? -4.299 1.283 -0.923 1.00 86.94 99 PRO A O 1
ATOM 785 N N . HIS A 1 100 ? -5.833 1.239 0.708 1.00 89.81 100 HIS A N 1
ATOM 786 C CA . HIS A 1 100 ? -5.088 2.118 1.614 1.00 89.81 100 HIS A CA 1
ATOM 787 C C . HIS A 1 100 ? -4.227 1.319 2.592 1.00 89.81 100 HIS A C 1
ATOM 789 O O . HIS A 1 100 ? -3.136 1.759 2.959 1.00 89.81 100 HIS A O 1
ATOM 795 N N . TYR A 1 101 ? -4.705 0.131 2.975 1.00 90.56 101 TYR A N 1
ATOM 796 C CA . TYR A 1 101 ? -3.944 -0.824 3.766 1.00 90.56 101 TYR 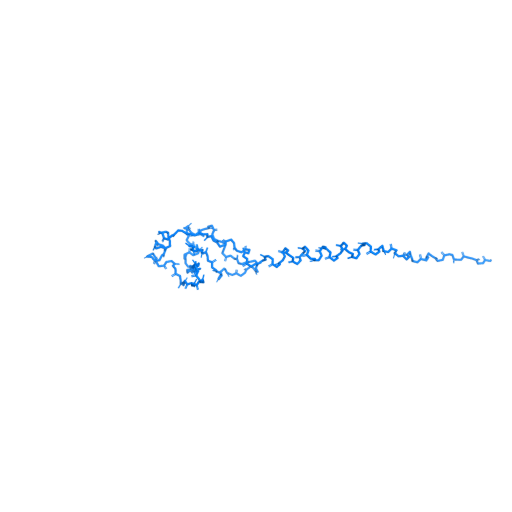A CA 1
ATOM 797 C C . TYR A 1 101 ? -4.029 -2.239 3.201 1.00 90.56 101 TYR A C 1
ATOM 799 O O . TYR A 1 101 ? -5.025 -2.613 2.578 1.00 90.56 101 TYR A O 1
ATOM 807 N N . THR A 1 102 ? -3.005 -3.033 3.494 1.00 90.38 102 THR A N 1
ATOM 808 C CA . THR A 1 102 ? -2.984 -4.482 3.274 1.00 90.38 102 THR A CA 1
ATOM 809 C C . THR A 1 102 ? -2.883 -5.199 4.614 1.00 90.38 102 THR A C 1
ATOM 811 O O . THR A 1 102 ? -2.212 -4.730 5.535 1.00 90.38 102 THR A O 1
ATOM 814 N N . LEU A 1 103 ? -3.561 -6.329 4.719 1.00 89.06 103 LEU A N 1
ATOM 815 C CA . LEU A 1 103 ? -3.483 -7.286 5.813 1.00 89.06 103 LEU A CA 1
ATOM 816 C C . LEU A 1 103 ? -3.001 -8.606 5.218 1.00 89.06 103 LEU A C 1
ATOM 818 O O . LEU A 1 103 ? -3.578 -9.042 4.223 1.00 89.06 103 LEU A O 1
ATOM 822 N N . ASP A 1 104 ? -1.998 -9.218 5.834 1.00 83.19 104 ASP A N 1
ATOM 823 C CA . ASP A 1 104 ? -1.474 -10.543 5.482 1.00 83.19 104 ASP A CA 1
ATOM 824 C C . ASP A 1 104 ? -1.707 -11.538 6.630 1.00 83.19 104 ASP A C 1
ATOM 826 O O . ASP A 1 104 ? -1.837 -11.077 7.794 1.00 83.19 104 ASP A O 1
#